Protein AF-A0AAU3Q1D4-F1 (afdb_monomer_lite)

Foldseek 3Di:
DDPPPPPQDDAWKWKKKFKDWPPDPDTPDIDTDIGALLVVLVVLLVVLVVL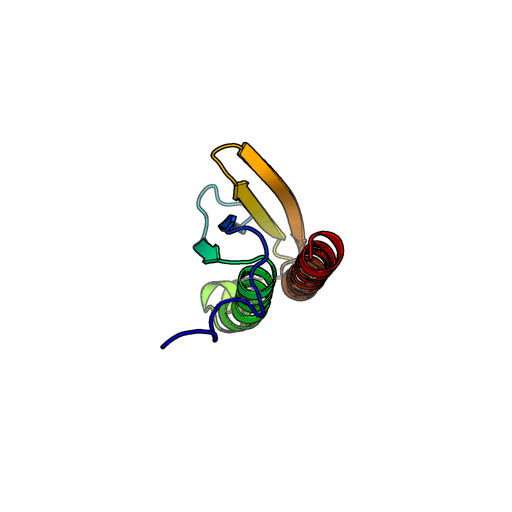VVDPVSVVVVVVDFTKMWIWMFIDDPNDTPDIDTDIDTSVCSNVVSNVSSVVSVVVSVVRD

Secondary structure (DSSP, 8-state):
----S-TT-PPPEEEEEEEEETT-SSEEEEEEEEE-HHHHHHHHHHHHHHHHH-HHHHHHHHHSS-EEEEEEEEEETTEEEEEEEEEEETTTHHHHHHHHHHHHHHHHHH--

Radius of gyration: 15.36 Å; chains: 1; bounding box: 45×30×37 Å

pLDDT: mean 87.85, std 15.19, range [37.84, 98.0]

Structure (mmCIF, N/CA/C/O backbone):
data_AF-A0AAU3Q1D4-F1
#
_entry.id   AF-A0AAU3Q1D4-F1
#
loop_
_atom_site.group_PDB
_atom_site.id
_atom_site.type_symbol
_atom_site.label_atom_id
_atom_site.label_alt_id
_atom_site.label_comp_id
_atom_site.label_asym_id
_atom_site.label_entity_id
_atom_site.label_seq_id
_atom_site.pdbx_PDB_ins_code
_atom_site.Cartn_x
_atom_site.Cartn_y
_atom_site.Cartn_z
_atom_site.occupancy
_atom_site.B_iso_or_equiv
_atom_site.auth_seq_id
_atom_site.auth_comp_id
_atom_site.auth_asym_id
_atom_site.auth_atom_id
_atom_site.pdbx_PDB_model_num
ATOM 1 N N . MET A 1 1 ? 28.064 -19.486 -16.662 1.00 41.16 1 MET A N 1
ATOM 2 C CA . MET A 1 1 ? 27.449 -19.208 -15.350 1.00 41.16 1 MET A CA 1
ATOM 3 C C . MET A 1 1 ? 27.464 -17.699 -15.202 1.00 41.16 1 MET A C 1
ATOM 5 O O . MET A 1 1 ? 28.552 -17.153 -15.191 1.00 41.16 1 MET A O 1
ATOM 9 N N . ASP A 1 2 ? 26.376 -16.941 -15.276 1.00 37.84 2 ASP A N 1
ATOM 10 C CA . ASP A 1 2 ? 24.960 -17.273 -15.136 1.00 37.84 2 ASP A CA 1
ATOM 11 C C . ASP A 1 2 ? 24.121 -16.384 -16.057 1.00 37.84 2 ASP A C 1
ATOM 13 O O . ASP A 1 2 ? 24.083 -15.165 -15.920 1.00 37.84 2 ASP A O 1
ATOM 17 N N . THR A 1 3 ? 23.430 -17.006 -17.008 1.00 44.34 3 THR A N 1
ATOM 18 C CA . THR A 1 3 ? 22.514 -16.341 -17.946 1.00 44.34 3 THR A CA 1
ATOM 19 C C . THR A 1 3 ? 21.076 -16.692 -17.565 1.00 44.34 3 THR A C 1
ATOM 21 O O . THR A 1 3 ? 20.306 -17.189 -18.379 1.00 44.34 3 THR A O 1
ATOM 24 N N . LEU A 1 4 ? 20.735 -16.514 -16.284 1.00 42.69 4 LEU A N 1
ATOM 25 C CA . LEU A 1 4 ? 19.402 -16.826 -15.744 1.00 42.69 4 LEU A CA 1
ATOM 26 C C . LEU A 1 4 ? 18.739 -15.661 -14.988 1.00 42.69 4 LEU A C 1
ATOM 28 O O . LEU A 1 4 ? 17.585 -15.790 -14.596 1.00 42.69 4 LEU A O 1
ATOM 32 N N . ALA A 1 5 ? 19.395 -14.504 -14.845 1.00 44.97 5 ALA A N 1
ATOM 33 C CA . ALA A 1 5 ? 18.839 -13.368 -14.099 1.00 44.97 5 ALA A CA 1
ATOM 34 C C . ALA A 1 5 ? 18.063 -12.335 -14.948 1.00 44.97 5 ALA A C 1
ATOM 36 O O . ALA A 1 5 ? 17.418 -11.459 -14.384 1.00 44.97 5 ALA A O 1
ATOM 37 N N . SER A 1 6 ? 18.081 -12.402 -16.287 1.00 44.75 6 SER A N 1
ATOM 38 C CA . SER A 1 6 ? 17.561 -11.294 -17.116 1.00 44.75 6 SER A CA 1
ATOM 39 C C . SER A 1 6 ? 16.114 -11.441 -17.605 1.00 44.75 6 SER A C 1
ATOM 41 O O . SER A 1 6 ? 15.652 -10.596 -18.364 1.00 44.75 6 SER A O 1
ATOM 43 N N . ARG A 1 7 ? 15.375 -12.490 -17.217 1.00 45.31 7 ARG A N 1
ATOM 44 C CA . ARG A 1 7 ? 14.009 -12.730 -17.737 1.00 45.31 7 ARG A CA 1
ATOM 45 C C . ARG A 1 7 ? 12.878 -12.031 -16.962 1.00 45.31 7 ARG A C 1
ATOM 47 O O . ARG A 1 7 ? 11.716 -12.268 -17.258 1.00 45.31 7 ARG A O 1
ATOM 54 N N . GLY A 1 8 ? 13.210 -11.147 -16.018 1.00 46.41 8 GLY A N 1
ATOM 55 C CA . GLY A 1 8 ? 12.247 -10.292 -15.300 1.00 46.41 8 GLY A CA 1
ATOM 56 C C . GLY A 1 8 ? 12.767 -8.875 -15.026 1.00 46.41 8 GLY A C 1
ATOM 57 O O . GLY A 1 8 ? 12.299 -8.220 -14.094 1.00 46.41 8 GLY A O 1
ATOM 58 N N . ALA A 1 9 ? 13.773 -8.442 -15.792 1.00 50.69 9 ALA A N 1
ATOM 59 C CA . ALA A 1 9 ? 14.616 -7.278 -15.531 1.00 50.69 9 ALA A CA 1
ATOM 60 C C . ALA A 1 9 ? 13.985 -5.961 -16.014 1.00 50.69 9 ALA A C 1
ATOM 62 O O . ALA A 1 9 ? 14.566 -5.238 -16.818 1.00 50.69 9 ALA A O 1
ATOM 63 N N . GLY A 1 10 ? 12.790 -5.643 -15.514 1.00 60.34 10 GLY A N 1
ATOM 64 C CA . GLY A 1 10 ? 12.377 -4.241 -15.462 1.00 60.34 10 GLY A CA 1
ATOM 65 C C . GLY A 1 10 ? 13.349 -3.440 -14.579 1.00 60.34 10 GLY A C 1
ATOM 66 O O . GLY A 1 10 ? 14.087 -4.045 -13.791 1.00 60.34 10 GLY A O 1
ATOM 67 N N . PRO A 1 11 ? 13.372 -2.102 -14.686 1.00 70.31 11 PRO A N 1
ATOM 68 C CA . PRO A 1 11 ? 14.209 -1.272 -13.828 1.00 70.31 11 PRO A CA 1
ATOM 69 C C . PRO A 1 11 ? 13.986 -1.590 -12.343 1.00 70.31 11 PRO A C 1
ATOM 71 O O . PRO A 1 11 ? 12.857 -1.835 -11.916 1.00 70.31 11 PRO A O 1
ATOM 74 N N . GLU A 1 12 ? 15.067 -1.602 -11.561 1.00 86.81 12 GLU A N 1
ATOM 75 C CA . GLU A 1 12 ? 14.987 -1.808 -10.115 1.00 86.81 12 GLU A CA 1
ATOM 76 C C . GLU A 1 12 ? 14.291 -0.609 -9.456 1.00 86.81 12 GLU A C 1
ATOM 78 O O . GLU A 1 12 ? 14.698 0.542 -9.632 1.00 86.81 12 GLU A O 1
ATOM 83 N N . LEU A 1 13 ? 13.229 -0.890 -8.702 1.00 91.38 13 LEU A N 1
ATOM 84 C CA . LEU A 1 13 ? 12.460 0.089 -7.950 1.00 91.38 13 LEU A CA 1
ATOM 85 C C . LEU A 1 13 ? 12.742 -0.068 -6.461 1.00 91.38 13 LEU A C 1
ATOM 87 O O . LEU A 1 13 ? 12.588 -1.149 -5.888 1.00 91.38 13 LEU A O 1
ATOM 91 N N . HIS A 1 14 ? 13.068 1.045 -5.811 1.00 95.69 14 HIS A N 1
ATOM 92 C CA . HIS A 1 14 ? 12.909 1.161 -4.368 1.00 95.69 14 HIS A CA 1
ATOM 93 C C . HIS A 1 14 ? 11.450 1.506 -4.111 1.00 95.69 14 HIS A C 1
ATOM 95 O O . HIS A 1 14 ? 10.973 2.517 -4.609 1.00 95.69 14 HIS A O 1
ATOM 101 N N . TYR A 1 15 ? 10.731 0.703 -3.341 1.00 96.62 15 TYR A N 1
ATOM 102 C CA . TYR A 1 15 ? 9.292 0.867 -3.186 1.00 96.62 15 TYR A CA 1
ATOM 103 C C . TYR A 1 15 ? 8.898 0.860 -1.714 1.00 96.62 15 TYR A C 1
ATOM 105 O O . TYR A 1 15 ? 9.300 -0.025 -0.964 1.00 96.62 15 TYR A O 1
ATOM 113 N N . THR A 1 16 ? 8.132 1.849 -1.261 1.00 98.00 16 THR A N 1
ATOM 114 C CA . THR A 1 16 ? 7.624 1.911 0.118 1.00 98.00 16 THR A CA 1
ATOM 115 C C . THR A 1 16 ? 6.111 1.841 0.108 1.00 98.00 16 THR A C 1
ATOM 117 O O . THR A 1 16 ? 5.473 2.645 -0.563 1.00 98.00 16 THR A O 1
ATOM 120 N N . VAL A 1 17 ? 5.554 0.940 0.915 1.00 97.81 17 VAL A N 1
ATOM 121 C CA . VAL A 1 17 ? 4.114 0.819 1.159 1.00 97.81 17 VAL A CA 1
ATOM 122 C C . VAL A 1 17 ? 3.824 1.109 2.621 1.00 97.81 17 VAL A C 1
ATOM 124 O O . VAL A 1 17 ? 4.489 0.574 3.510 1.00 97.81 17 VAL A O 1
ATOM 127 N N . GLU A 1 18 ? 2.816 1.935 2.866 1.00 97.94 18 GLU A N 1
ATOM 128 C CA . GLU A 1 18 ? 2.339 2.330 4.184 1.00 97.94 18 GLU A CA 1
ATOM 129 C C . GLU A 1 18 ? 0.818 2.152 4.272 1.00 97.94 18 GLU A C 1
ATOM 131 O O . GLU A 1 18 ? 0.078 2.593 3.389 1.00 97.94 18 GLU A O 1
ATOM 136 N N . LEU A 1 19 ? 0.358 1.539 5.367 1.00 97.25 19 LEU A N 1
ATOM 137 C CA . LEU A 1 19 ? -1.047 1.482 5.766 1.00 97.25 19 LEU A CA 1
ATOM 138 C C . LEU A 1 19 ? -1.200 2.112 7.146 1.00 97.25 19 LEU A C 1
ATOM 140 O O . LEU A 1 19 ? -0.461 1.805 8.088 1.00 97.25 19 LEU A O 1
ATOM 144 N N . ARG A 1 20 ? -2.170 3.014 7.257 1.00 96.19 20 ARG A N 1
ATOM 145 C CA . ARG A 1 20 ? -2.421 3.802 8.461 1.00 96.19 20 ARG A CA 1
ATOM 146 C C . ARG A 1 20 ? -3.912 3.910 8.732 1.00 96.19 20 ARG A C 1
ATOM 148 O O . ARG A 1 20 ? -4.692 4.082 7.796 1.00 96.19 20 ARG A O 1
ATOM 155 N N . TRP A 1 21 ? -4.313 3.857 10.004 1.00 95.00 21 TRP A N 1
ATOM 156 C CA . TRP A 1 21 ? -5.719 4.054 10.365 1.00 95.00 21 TRP A CA 1
ATOM 157 C C . TRP A 1 21 ? -6.024 5.514 10.102 1.00 95.00 21 TRP A C 1
ATOM 159 O O . TRP A 1 21 ? -5.228 6.372 10.476 1.00 95.00 21 TRP A O 1
ATOM 169 N N . ARG A 1 22 ? -7.152 5.834 9.461 1.00 93.50 22 ARG A N 1
ATOM 170 C CA . ARG A 1 22 ? -7.470 7.238 9.140 1.00 93.50 22 ARG A CA 1
ATOM 171 C C . ARG A 1 22 ? -7.408 8.144 10.378 1.00 93.50 22 ARG A C 1
ATOM 173 O O . ARG A 1 22 ? -7.019 9.305 10.281 1.00 93.50 22 ARG A O 1
ATOM 180 N N . THR A 1 23 ? -7.782 7.599 11.530 1.00 89.75 23 THR A N 1
ATOM 181 C CA . THR A 1 23 ? -7.821 8.272 12.831 1.00 89.75 23 THR A CA 1
ATOM 182 C C . THR A 1 23 ? -6.471 8.345 13.541 1.00 89.75 23 THR A C 1
ATOM 184 O O . THR A 1 23 ? -6.365 9.038 14.548 1.00 89.75 23 THR A O 1
ATOM 187 N N . GLU A 1 24 ? -5.438 7.663 13.047 1.00 89.00 24 GLU A N 1
ATOM 188 C CA . GLU A 1 24 ? -4.134 7.594 13.703 1.00 89.00 24 GLU A CA 1
ATOM 189 C C . GLU A 1 24 ? -3.033 8.185 12.817 1.00 89.00 24 GLU A C 1
ATOM 191 O O . GLU A 1 24 ? -3.044 8.023 11.598 1.00 89.00 24 GLU A O 1
ATOM 196 N N . PRO A 1 25 ? -2.041 8.883 13.391 1.00 85.88 25 PRO A N 1
ATOM 197 C CA . PRO A 1 25 ? -0.938 9.453 12.620 1.00 85.88 25 PRO A CA 1
ATOM 198 C C . PRO A 1 25 ? 0.146 8.425 12.270 1.00 85.88 25 PRO A C 1
ATOM 200 O O . PRO A 1 25 ? 0.938 8.663 11.360 1.00 85.88 25 PRO A O 1
ATOM 203 N N . ARG A 1 26 ? 0.203 7.284 12.965 1.00 91.62 26 ARG A N 1
ATOM 204 C CA . ARG A 1 26 ? 1.242 6.267 12.766 1.00 91.62 26 ARG A CA 1
ATOM 205 C C . ARG A 1 26 ? 0.746 5.155 11.853 1.00 91.62 26 ARG A C 1
ATOM 207 O O . ARG A 1 26 ? -0.364 4.664 12.017 1.00 91.62 26 ARG A O 1
ATOM 214 N N . ALA A 1 27 ? 1.588 4.760 10.904 1.00 92.94 27 ALA A N 1
ATOM 215 C CA . ALA A 1 27 ? 1.344 3.564 10.114 1.00 92.94 27 ALA A CA 1
ATOM 216 C C . ALA A 1 27 ? 1.436 2.336 11.026 1.00 92.94 27 ALA A C 1
ATOM 218 O O . ALA A 1 27 ? 2.421 2.189 11.753 1.00 92.94 27 ALA A O 1
ATOM 219 N N . TRP A 1 28 ? 0.424 1.470 10.985 1.00 93.38 28 TRP A N 1
ATOM 220 C CA . TRP A 1 28 ? 0.506 0.165 11.643 1.00 93.38 28 TRP A CA 1
ATOM 221 C C . TRP A 1 28 ? 1.280 -0.827 10.767 1.00 93.38 28 TRP A C 1
ATOM 223 O O . TRP A 1 28 ? 1.890 -1.759 11.280 1.00 93.38 28 TRP A O 1
ATOM 233 N N . TRP A 1 29 ? 1.293 -0.595 9.448 1.00 94.56 29 TRP A N 1
ATOM 234 C CA . TRP A 1 29 ? 2.074 -1.361 8.491 1.00 94.56 29 TRP A CA 1
ATOM 235 C C . TRP A 1 29 ? 2.938 -0.437 7.647 1.00 94.56 29 TRP A C 1
ATOM 237 O O . TRP A 1 29 ? 2.445 0.510 7.032 1.00 94.56 29 TRP A O 1
ATOM 247 N N . LYS A 1 30 ? 4.231 -0.739 7.575 1.00 95.81 30 LYS A N 1
ATOM 248 C CA . LYS A 1 30 ? 5.167 -0.068 6.679 1.00 95.81 30 LYS A CA 1
ATOM 249 C C . LYS A 1 30 ? 6.216 -1.060 6.211 1.00 95.81 30 LYS A C 1
ATOM 251 O O . LYS A 1 30 ? 6.902 -1.662 7.031 1.00 95.81 30 LYS A O 1
ATOM 256 N N . THR A 1 31 ? 6.363 -1.198 4.903 1.00 95.31 31 THR A N 1
ATOM 257 C CA . THR A 1 31 ? 7.344 -2.096 4.292 1.00 95.31 31 THR A CA 1
ATOM 258 C C . THR A 1 31 ? 8.101 -1.384 3.184 1.00 95.31 31 THR A C 1
ATOM 260 O O . THR A 1 31 ? 7.593 -0.451 2.556 1.00 95.31 31 THR A O 1
ATOM 263 N N . ARG A 1 32 ? 9.343 -1.816 2.980 1.00 96.12 32 ARG A N 1
ATOM 264 C CA . ARG A 1 32 ? 10.195 -1.390 1.878 1.00 96.12 32 ARG A CA 1
ATOM 265 C C . ARG A 1 32 ? 10.536 -2.612 1.046 1.00 96.12 32 ARG A C 1
ATOM 267 O O . ARG A 1 32 ? 10.946 -3.630 1.594 1.00 96.12 32 ARG A O 1
ATOM 274 N N . HIS A 1 33 ? 10.395 -2.479 -0.258 1.00 95.00 33 HIS A N 1
ATOM 275 C CA . HIS A 1 33 ? 10.742 -3.489 -1.236 1.00 95.00 33 HIS A CA 1
ATOM 276 C C . HIS A 1 33 ? 11.808 -2.925 -2.173 1.00 95.0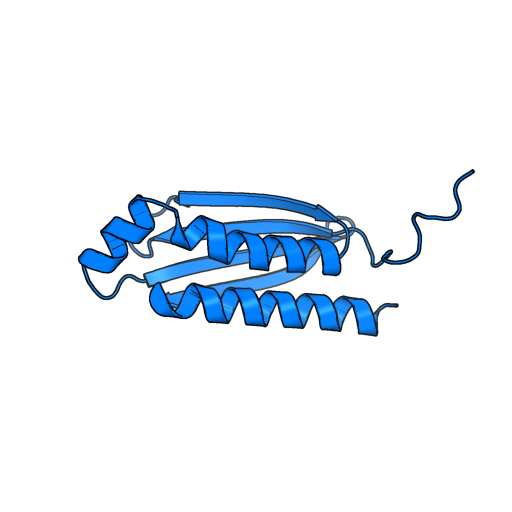0 33 HIS A C 1
ATOM 278 O O . HIS A 1 33 ? 11.831 -1.726 -2.448 1.00 95.00 33 HIS A O 1
ATOM 284 N N . LEU A 1 34 ? 12.694 -3.799 -2.631 1.00 94.38 34 LEU A N 1
ATOM 285 C CA . LEU A 1 34 ? 13.664 -3.516 -3.676 1.00 94.38 34 LEU A CA 1
ATOM 286 C C . LEU A 1 34 ? 13.502 -4.608 -4.727 1.00 94.38 34 LEU A C 1
ATOM 288 O O . LEU A 1 34 ? 13.584 -5.789 -4.382 1.00 94.38 34 LEU A O 1
ATOM 292 N N . GLY A 1 35 ? 13.215 -4.228 -5.966 1.00 93.00 35 GLY A N 1
ATOM 293 C CA . GLY A 1 35 ? 13.039 -5.196 -7.043 1.00 93.00 35 GLY A CA 1
ATOM 294 C C . GLY A 1 35 ? 12.346 -4.623 -8.269 1.00 93.00 35 GLY A C 1
ATOM 295 O O . GLY A 1 35 ? 12.028 -3.437 -8.327 1.00 93.00 35 GLY A O 1
ATOM 296 N N . SER A 1 36 ? 12.112 -5.477 -9.260 1.00 92.62 36 SER A N 1
ATOM 297 C CA . SER A 1 36 ? 11.390 -5.099 -10.477 1.00 92.62 36 SER A CA 1
ATOM 298 C C . SER A 1 36 ? 9.890 -4.905 -10.207 1.00 92.62 36 SER A C 1
ATOM 300 O O . SER A 1 36 ? 9.371 -5.455 -9.228 1.00 92.62 36 SER A O 1
ATOM 302 N N . PRO A 1 37 ? 9.141 -4.207 -11.085 1.00 93.19 37 PRO A N 1
ATOM 303 C CA . PRO A 1 37 ? 7.705 -3.989 -10.883 1.00 93.19 37 PRO A CA 1
ATOM 304 C C . PRO A 1 37 ? 6.905 -5.288 -10.671 1.00 93.19 37 PRO A C 1
ATOM 306 O O . 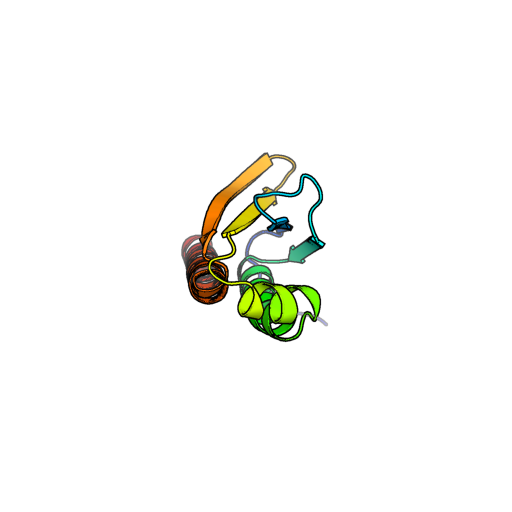PRO A 1 37 ? 5.985 -5.319 -9.860 1.00 93.19 37 PRO A O 1
ATOM 309 N N . ILE A 1 38 ? 7.302 -6.398 -11.311 1.00 94.62 38 ILE A N 1
ATOM 310 C CA . ILE A 1 38 ? 6.677 -7.722 -11.120 1.00 94.62 38 ILE A CA 1
ATOM 311 C C . ILE A 1 38 ? 6.879 -8.241 -9.690 1.00 94.62 38 ILE A C 1
ATOM 313 O O . ILE A 1 38 ? 5.955 -8.799 -9.096 1.00 94.62 38 ILE A O 1
ATOM 317 N N . GLN A 1 39 ? 8.077 -8.069 -9.126 1.00 95.31 39 GLN A N 1
ATOM 318 C CA . GLN A 1 39 ? 8.369 -8.479 -7.750 1.00 95.31 39 GLN A CA 1
ATOM 319 C C . GLN A 1 39 ? 7.609 -7.606 -6.746 1.00 95.31 39 GLN A C 1
ATOM 321 O O . GLN A 1 39 ? 7.076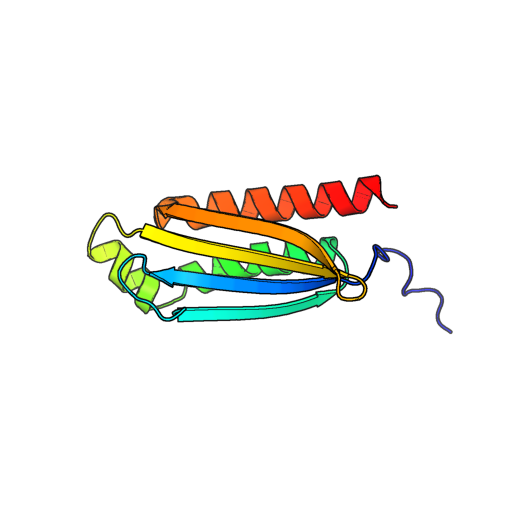 -8.128 -5.767 1.00 95.31 39 GLN A O 1
ATOM 326 N N . ILE A 1 40 ? 7.506 -6.299 -7.012 1.00 95.94 40 ILE A N 1
ATOM 327 C CA . ILE A 1 40 ? 6.703 -5.384 -6.191 1.00 95.94 40 ILE A CA 1
ATOM 328 C C . ILE A 1 40 ? 5.219 -5.767 -6.248 1.00 95.94 40 ILE A C 1
ATOM 330 O O . ILE A 1 40 ? 4.581 -5.870 -5.203 1.00 95.94 40 ILE A O 1
ATOM 334 N N . ALA A 1 41 ? 4.681 -6.062 -7.434 1.00 96.69 41 ALA A N 1
ATOM 335 C CA . ALA A 1 41 ? 3.304 -6.520 -7.603 1.00 96.69 41 ALA A CA 1
ATOM 336 C C . ALA A 1 41 ? 3.014 -7.794 -6.794 1.00 96.69 41 ALA A C 1
ATOM 338 O O . ALA A 1 41 ? 2.012 -7.867 -6.085 1.00 96.69 41 ALA A O 1
ATOM 339 N N . ALA A 1 42 ? 3.916 -8.779 -6.838 1.00 96.81 42 ALA A N 1
ATOM 340 C CA . ALA A 1 42 ? 3.791 -9.990 -6.029 1.00 96.81 42 ALA A CA 1
ATOM 341 C C . ALA A 1 42 ? 3.803 -9.687 -4.518 1.00 96.81 42 ALA A C 1
ATOM 343 O O . ALA A 1 42 ? 3.050 -10.297 -3.761 1.00 96.81 42 ALA A O 1
ATOM 344 N N . ALA A 1 43 ? 4.611 -8.719 -4.075 1.00 96.69 43 ALA A N 1
ATOM 345 C CA . ALA A 1 43 ? 4.632 -8.289 -2.680 1.00 96.69 43 ALA A CA 1
ATOM 346 C C . ALA A 1 43 ? 3.343 -7.561 -2.252 1.00 96.69 43 ALA A C 1
ATOM 348 O O . ALA A 1 43 ? 2.926 -7.692 -1.100 1.00 96.69 43 ALA A O 1
ATOM 349 N N . LEU A 1 44 ? 2.686 -6.825 -3.158 1.00 97.00 44 LEU A N 1
ATOM 350 C CA . LEU A 1 44 ? 1.364 -6.240 -2.900 1.00 97.00 44 LEU A CA 1
ATOM 351 C C . LEU A 1 44 ? 0.281 -7.317 -2.765 1.00 97.00 44 LEU A C 1
ATOM 353 O O . LEU A 1 44 ? -0.549 -7.223 -1.862 1.00 97.00 44 LEU A O 1
ATOM 357 N N . ASP A 1 45 ? 0.313 -8.362 -3.592 1.00 97.56 45 ASP A N 1
ATOM 358 C CA . ASP A 1 45 ? -0.609 -9.496 -3.446 1.00 97.56 45 ASP A CA 1
ATOM 359 C C . ASP A 1 45 ? -0.381 -10.245 -2.124 1.00 97.56 45 ASP A C 1
ATOM 361 O O . ASP A 1 45 ? -1.333 -10.609 -1.434 1.00 97.56 45 ASP A O 1
ATOM 365 N N . GLU A 1 46 ? 0.877 -10.429 -1.713 1.00 97.06 46 GLU A N 1
ATOM 366 C CA . GLU A 1 46 ? 1.192 -11.008 -0.404 1.00 97.06 46 GLU A CA 1
ATOM 367 C C . GLU A 1 46 ? 0.702 -10.113 0.749 1.00 97.06 46 GLU A C 1
ATOM 369 O O . GLU A 1 46 ? 0.207 -10.610 1.767 1.00 97.06 46 GLU A O 1
ATOM 374 N N . LEU A 1 47 ? 0.796 -8.788 0.597 1.00 95.50 47 LEU A N 1
ATOM 375 C CA . LEU A 1 47 ? 0.302 -7.839 1.592 1.00 95.50 47 LEU A CA 1
ATOM 376 C C . LEU A 1 47 ? -1.196 -8.018 1.854 1.00 95.50 47 LEU A C 1
ATOM 378 O O . LEU A 1 47 ? -1.604 -7.929 3.011 1.00 95.50 47 LEU A O 1
ATOM 382 N N . VAL A 1 48 ? -2.003 -8.326 0.834 1.00 95.31 48 VAL A N 1
ATOM 383 C CA . VAL A 1 48 ? -3.436 -8.625 1.011 1.00 95.31 48 VAL A CA 1
ATOM 384 C C . VAL A 1 48 ? -3.637 -9.756 2.021 1.00 95.31 48 VAL A C 1
ATOM 386 O O . VAL A 1 48 ? -4.437 -9.629 2.951 1.00 95.31 48 VAL A O 1
ATOM 389 N N . VAL A 1 49 ? -2.868 -10.838 1.885 1.00 94.56 49 VAL A N 1
ATOM 390 C CA . VAL A 1 49 ? -2.935 -11.992 2.793 1.00 94.56 49 VAL A CA 1
ATOM 391 C C . VAL A 1 49 ? -2.488 -11.601 4.200 1.00 94.56 49 VAL A C 1
ATOM 393 O O . VAL A 1 49 ? -3.149 -11.938 5.181 1.00 94.56 49 VAL A O 1
ATOM 396 N N . ARG A 1 50 ? -1.388 -10.851 4.318 1.00 94.94 50 ARG A N 1
ATOM 397 C CA . ARG A 1 50 ? -0.849 -10.425 5.619 1.00 94.94 50 ARG A CA 1
ATOM 398 C C . ARG A 1 50 ? -1.805 -9.497 6.367 1.00 94.94 50 ARG A C 1
ATOM 400 O O . ARG A 1 50 ? -1.991 -9.673 7.565 1.00 94.94 50 ARG A O 1
ATOM 407 N N . VAL A 1 51 ? -2.447 -8.565 5.663 1.00 92.25 51 VAL A N 1
ATOM 408 C CA . VAL A 1 51 ? -3.480 -7.679 6.221 1.00 92.25 51 VAL A CA 1
ATOM 409 C C . VAL A 1 51 ? -4.665 -8.490 6.732 1.00 92.25 51 VAL A C 1
ATOM 411 O O . VAL A 1 51 ? -5.158 -8.219 7.821 1.00 92.25 51 VAL A O 1
ATOM 414 N N . HIS A 1 52 ? -5.107 -9.507 5.989 1.00 89.62 52 HIS A N 1
ATOM 415 C CA . HIS A 1 52 ? -6.218 -10.358 6.418 1.00 89.62 52 HIS A CA 1
ATOM 416 C C . HIS A 1 52 ? -5.919 -11.125 7.719 1.00 89.62 52 HIS A C 1
ATOM 418 O O . HIS A 1 52 ? -6.821 -11.354 8.523 1.00 89.62 52 HIS A O 1
ATOM 424 N N . LEU A 1 53 ? -4.657 -11.504 7.934 1.00 92.00 53 LEU A N 1
ATOM 425 C CA . LEU A 1 53 ? -4.205 -12.228 9.126 1.00 92.00 53 LEU A CA 1
ATOM 426 C C . LEU A 1 53 ? -3.826 -11.310 10.302 1.00 92.00 53 LEU A C 1
ATOM 428 O O . LEU A 1 53 ? -3.540 -11.810 11.391 1.00 92.00 53 LEU A O 1
ATOM 432 N N . ASP A 1 54 ? -3.814 -9.989 10.112 1.00 92.12 54 ASP A N 1
ATOM 433 C CA . ASP A 1 54 ? -3.416 -9.034 11.144 1.00 92.12 54 ASP A CA 1
ATOM 434 C C . ASP A 1 54 ? -4.499 -8.927 12.248 1.00 92.12 54 ASP A C 1
ATOM 436 O O . ASP A 1 54 ? -5.661 -8.605 11.966 1.00 92.12 54 ASP A O 1
ATOM 440 N N . PRO A 1 55 ? -4.161 -9.161 13.534 1.00 90.12 55 PRO A N 1
ATOM 441 C CA . PRO A 1 55 ? -5.132 -9.087 14.626 1.00 90.12 55 PRO A CA 1
ATOM 442 C C . PRO A 1 55 ? -5.787 -7.710 14.808 1.00 90.12 55 PRO A C 1
ATOM 444 O O . PRO A 1 55 ? -6.957 -7.640 15.198 1.00 90.12 55 PRO A O 1
ATOM 447 N N . ALA A 1 56 ? -5.067 -6.617 14.536 1.00 88.31 56 ALA A N 1
ATOM 448 C CA . ALA A 1 56 ? -5.609 -5.264 14.611 1.00 88.31 56 ALA A CA 1
ATOM 449 C C . ALA A 1 56 ? -6.629 -5.026 13.491 1.00 88.31 56 ALA A C 1
ATOM 451 O O . ALA A 1 56 ? -7.680 -4.435 13.741 1.00 88.31 56 ALA A O 1
ATOM 452 N N . VAL A 1 57 ? -6.378 -5.564 12.294 1.00 91.38 57 VAL A N 1
ATOM 453 C CA . VAL A 1 57 ? -7.343 -5.570 11.183 1.00 91.38 57 VAL A CA 1
ATOM 454 C C . VAL A 1 57 ? -8.578 -6.392 11.541 1.00 91.38 57 VAL A C 1
ATOM 456 O O . VAL A 1 57 ? -9.700 -5.904 11.405 1.00 91.38 57 VAL A O 1
ATOM 459 N N . ALA A 1 58 ? -8.402 -7.598 12.084 1.00 89.69 58 ALA A N 1
ATOM 460 C CA . ALA A 1 58 ? -9.521 -8.430 12.521 1.00 89.69 58 ALA A CA 1
ATOM 461 C C . ALA A 1 58 ? -10.377 -7.737 13.599 1.00 89.69 58 ALA A C 1
ATOM 463 O O . ALA A 1 58 ? -11.605 -7.850 13.588 1.00 89.69 58 ALA A O 1
ATOM 464 N N . GLN A 1 59 ? -9.749 -7.006 14.527 1.00 88.69 59 GLN A N 1
ATOM 465 C CA . GLN A 1 59 ? -10.451 -6.196 15.524 1.00 88.69 59 GLN A CA 1
ATOM 466 C C . GLN A 1 59 ? -11.177 -5.005 14.889 1.00 88.69 59 GLN A C 1
ATOM 468 O O . GLN A 1 59 ? -12.334 -4.760 15.223 1.00 88.69 59 GLN A O 1
ATOM 473 N N . ALA A 1 60 ? -10.531 -4.296 13.965 1.00 87.88 60 ALA A N 1
ATOM 474 C CA . ALA A 1 60 ? -11.104 -3.164 13.246 1.00 87.88 60 ALA A CA 1
ATOM 475 C C . ALA A 1 60 ? -12.364 -3.564 12.458 1.00 87.88 60 ALA A C 1
ATOM 477 O O . ALA A 1 60 ? -13.385 -2.888 12.566 1.00 87.88 60 ALA A O 1
ATOM 478 N N . CYS A 1 61 ? -12.340 -4.707 11.764 1.00 85.94 61 CYS A N 1
ATOM 479 C CA . CYS A 1 61 ? -13.495 -5.239 11.034 1.00 85.94 61 CYS A CA 1
ATOM 480 C C . CYS A 1 61 ? -14.724 -5.477 11.928 1.00 85.94 61 CYS A C 1
ATOM 482 O O . CYS A 1 61 ? -15.853 -5.310 11.474 1.00 85.94 61 CYS A O 1
ATOM 484 N N . ARG A 1 62 ? -14.531 -5.843 13.204 1.00 87.31 62 ARG A N 1
ATOM 485 C CA . ARG A 1 62 ? -15.642 -6.023 14.159 1.00 87.31 62 ARG A CA 1
ATOM 486 C C . ARG A 1 62 ? -16.255 -4.701 14.623 1.00 87.31 62 ARG A C 1
ATOM 488 O O . ARG A 1 62 ? -17.415 -4.686 15.021 1.00 87.31 62 ARG A O 1
ATOM 495 N N . SER A 1 63 ? -15.490 -3.613 14.585 1.00 83.00 63 SER A N 1
ATOM 496 C CA . SER A 1 63 ? -15.907 -2.292 15.072 1.00 83.00 63 SER A CA 1
ATOM 497 C C . SER A 1 63 ? -16.717 -1.482 14.049 1.00 83.00 63 SER A C 1
ATOM 499 O O . SER A 1 63 ? -17.264 -0.442 14.410 1.00 83.00 63 SER A O 1
ATOM 501 N N . GLY A 1 64 ? -16.814 -1.934 12.792 1.00 80.44 64 GLY A N 1
ATOM 502 C CA . GLY A 1 64 ? -17.631 -1.311 11.745 1.00 80.44 64 GLY A CA 1
ATOM 503 C C . GLY A 1 64 ? -16.823 -0.754 10.569 1.00 80.44 64 GLY A C 1
ATOM 504 O O . GLY A 1 64 ? -15.775 -1.287 10.210 1.00 80.44 64 GLY A O 1
ATOM 505 N N . ALA A 1 65 ? -17.337 0.306 9.934 1.00 76.00 65 ALA A N 1
ATOM 506 C CA . ALA A 1 65 ? -16.748 0.918 8.741 1.00 76.00 65 ALA A CA 1
ATOM 507 C C . ALA A 1 65 ? -15.430 1.647 9.066 1.00 76.00 65 ALA A C 1
ATOM 509 O O . ALA A 1 65 ? -15.409 2.845 9.351 1.00 76.00 65 ALA A O 1
ATOM 510 N N . VAL A 1 66 ? -14.322 0.909 9.030 1.00 91.25 66 VAL A N 1
ATOM 511 C CA . VAL A 1 66 ? -12.976 1.442 9.259 1.00 91.25 66 VAL A CA 1
ATOM 512 C C . VAL A 1 66 ? -12.361 1.897 7.943 1.00 91.25 66 VAL A C 1
ATOM 514 O O . VAL A 1 66 ? -12.458 1.212 6.927 1.00 91.25 66 VAL A O 1
ATOM 517 N N . GLN A 1 67 ? -11.712 3.060 7.968 1.00 95.12 67 GLN A N 1
ATOM 518 C CA . GLN A 1 67 ? -10.994 3.605 6.821 1.00 95.12 67 GLN A CA 1
ATOM 519 C C . GLN A 1 67 ? -9.484 3.517 7.008 1.00 95.12 67 GLN A C 1
ATOM 521 O O . GLN A 1 67 ? -8.949 3.740 8.100 1.00 95.12 67 GLN A O 1
ATOM 526 N N . VAL A 1 68 ? -8.808 3.253 5.898 1.00 95.88 68 VAL A N 1
ATOM 527 C CA . VAL A 1 68 ? -7.365 3.075 5.803 1.00 95.88 68 VAL A CA 1
ATOM 528 C C . VAL A 1 68 ? -6.807 4.127 4.866 1.00 95.88 68 VAL A C 1
ATOM 530 O O . VAL A 1 68 ? -7.303 4.307 3.757 1.00 95.88 68 VAL A O 1
ATOM 533 N N . CYS A 1 69 ? -5.761 4.814 5.303 1.00 97.44 69 CYS A N 1
ATOM 534 C CA . CYS A 1 69 ? -4.917 5.591 4.415 1.00 97.44 69 CYS A CA 1
ATOM 535 C C . CYS A 1 69 ? -3.852 4.654 3.841 1.00 97.44 69 CYS A C 1
ATOM 537 O O . CYS A 1 69 ? -2.962 4.209 4.571 1.00 97.44 69 CYS A O 1
ATOM 539 N N . TYR A 1 70 ? -3.961 4.368 2.549 1.00 97.81 70 TYR A N 1
ATOM 540 C CA . TYR A 1 70 ? -2.971 3.635 1.777 1.00 97.81 70 TYR A CA 1
ATOM 541 C C . TYR A 1 70 ? -2.031 4.627 1.097 1.00 97.81 70 TYR A C 1
ATOM 543 O O . TYR A 1 70 ? -2.481 5.568 0.442 1.00 97.81 70 TYR A O 1
ATOM 551 N N . ARG A 1 71 ? -0.723 4.424 1.244 1.00 97.94 71 ARG A N 1
ATOM 552 C CA . ARG A 1 71 ? 0.293 5.174 0.509 1.00 97.94 71 ARG A CA 1
ATOM 553 C C . ARG A 1 71 ? 1.324 4.216 -0.054 1.00 97.94 71 ARG A C 1
ATOM 555 O O . ARG A 1 71 ? 1.852 3.379 0.674 1.00 97.94 71 ARG A O 1
ATOM 562 N N . ALA A 1 72 ? 1.649 4.391 -1.323 1.00 97.75 72 ALA A N 1
ATOM 563 C CA . ALA A 1 72 ? 2.705 3.654 -1.983 1.00 97.75 72 ALA A CA 1
ATOM 564 C C . ALA A 1 72 ? 3.536 4.595 -2.851 1.00 97.75 72 ALA A C 1
ATOM 566 O O . ALA A 1 72 ? 2.991 5.500 -3.484 1.00 97.75 72 ALA A O 1
ATOM 567 N N . VAL A 1 73 ? 4.855 4.440 -2.805 1.00 97.69 73 VAL A N 1
ATOM 568 C CA . VAL A 1 73 ? 5.785 5.296 -3.544 1.00 97.69 73 VAL A CA 1
ATOM 569 C C . VAL A 1 73 ? 6.921 4.453 -4.089 1.00 97.69 73 VAL A C 1
ATOM 571 O O . VAL A 1 73 ? 7.560 3.725 -3.326 1.00 97.69 73 VAL A O 1
ATOM 574 N N . GLY A 1 74 ? 7.163 4.585 -5.389 1.00 95.69 74 GLY A N 1
ATOM 575 C CA . GLY A 1 74 ? 8.278 3.994 -6.107 1.00 95.69 74 GLY A CA 1
ATOM 576 C C . GLY A 1 74 ? 9.312 5.051 -6.470 1.00 95.69 74 GLY A C 1
ATOM 577 O O . GLY A 1 74 ? 8.974 6.112 -6.998 1.00 95.69 74 GLY A O 1
ATOM 578 N N . TRP A 1 75 ? 10.576 4.745 -6.200 1.00 95.56 75 TRP A N 1
ATOM 579 C CA . TRP A 1 75 ? 11.721 5.549 -6.593 1.00 95.56 75 TRP A CA 1
ATOM 580 C C . TRP A 1 75 ? 12.622 4.774 -7.544 1.00 95.56 75 TRP A C 1
ATOM 582 O O . TRP A 1 75 ? 12.900 3.592 -7.331 1.00 95.56 75 TRP A O 1
ATOM 592 N N . GLN A 1 76 ? 13.156 5.493 -8.521 1.00 92.25 76 GLN A N 1
ATOM 593 C CA . GLN A 1 76 ? 14.214 5.033 -9.405 1.00 92.25 76 GLN A CA 1
ATOM 594 C C . GLN A 1 76 ? 15.237 6.161 -9.540 1.00 92.25 76 GLN A C 1
ATOM 596 O O . GLN A 1 76 ? 14.862 7.308 -9.7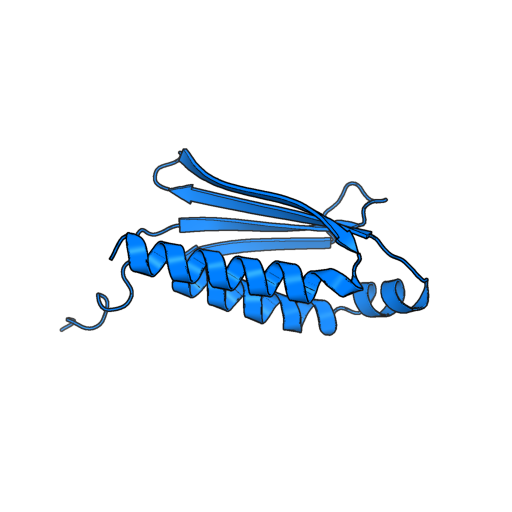56 1.00 92.25 76 GLN A O 1
ATOM 601 N N . ASN A 1 77 ? 16.530 5.868 -9.379 1.00 89.44 77 ASN A N 1
ATOM 602 C CA . ASN A 1 77 ? 17.600 6.873 -9.492 1.00 89.44 77 ASN A CA 1
ATOM 603 C C . ASN A 1 77 ? 17.377 8.147 -8.641 1.00 89.44 77 ASN A C 1
ATOM 605 O O . ASN A 1 77 ? 17.762 9.237 -9.047 1.00 89.44 77 ASN A O 1
ATOM 609 N N . HIS A 1 78 ? 16.804 7.999 -7.439 1.00 88.19 78 HIS A N 1
ATOM 610 C CA . HIS A 1 78 ? 16.424 9.087 -6.515 1.00 88.19 78 HIS A CA 1
ATOM 611 C C . HIS A 1 78 ? 15.230 9.954 -6.947 1.00 88.19 78 HIS A C 1
ATOM 613 O O . HIS A 1 78 ? 14.859 10.875 -6.219 1.00 88.19 78 HIS A O 1
ATOM 619 N N . GLU A 1 79 ? 14.577 9.637 -8.060 1.00 91.38 79 GLU A N 1
ATOM 620 C CA . GLU A 1 79 ? 13.357 10.301 -8.513 1.00 91.38 79 GLU A CA 1
ATOM 621 C C . GLU A 1 79 ? 12.131 9.451 -8.181 1.00 91.38 79 GLU A C 1
ATOM 623 O O . GLU A 1 79 ? 12.187 8.222 -8.216 1.00 91.38 79 GLU A O 1
ATOM 628 N N . ILE A 1 80 ? 11.017 10.102 -7.836 1.00 93.25 80 ILE A N 1
ATOM 629 C CA . ILE A 1 80 ? 9.732 9.416 -7.669 1.00 93.25 80 ILE A CA 1
ATOM 630 C C . ILE A 1 80 ? 9.186 9.125 -9.064 1.00 93.25 80 ILE A C 1
ATOM 632 O O . ILE A 1 80 ? 8.858 10.053 -9.799 1.00 93.25 80 ILE A O 1
ATOM 636 N N . VAL A 1 81 ? 9.066 7.846 -9.402 1.00 92.25 81 VAL A N 1
ATOM 637 C CA . VAL A 1 81 ? 8.502 7.390 -10.684 1.00 92.25 81 VAL A CA 1
ATOM 638 C C . VAL A 1 81 ? 7.049 6.950 -10.551 1.00 92.25 81 VAL A C 1
ATOM 640 O O . VAL A 1 81 ? 6.328 6.865 -11.539 1.00 92.25 81 VAL A O 1
ATOM 643 N N . GLU A 1 82 ? 6.603 6.704 -9.321 1.00 91.25 82 GLU A N 1
ATOM 644 C CA . GLU A 1 82 ? 5.248 6.267 -9.029 1.00 91.25 82 GLU A CA 1
ATOM 645 C C . GLU A 1 82 ? 4.834 6.731 -7.633 1.00 91.25 82 GLU A C 1
ATOM 647 O O . GLU A 1 82 ? 5.588 6.607 -6.664 1.00 91.25 82 GLU A O 1
ATOM 652 N N . GLN A 1 83 ? 3.619 7.259 -7.515 1.00 94.88 83 GLN A N 1
ATOM 653 C CA . GLN A 1 83 ? 3.042 7.625 -6.231 1.00 94.88 83 GLN A CA 1
ATOM 654 C C . GLN A 1 83 ? 1.535 7.384 -6.237 1.00 94.88 83 GLN A C 1
ATOM 656 O O . GLN A 1 83 ? 0.806 7.936 -7.058 1.00 94.88 83 GLN A O 1
ATOM 661 N N . ARG A 1 84 ? 1.064 6.632 -5.243 1.00 95.12 84 ARG A N 1
ATOM 662 C CA . ARG A 1 84 ? -0.353 6.400 -4.965 1.00 95.12 84 ARG A CA 1
ATOM 663 C C . ARG A 1 84 ? -0.661 6.779 -3.527 1.00 95.12 84 ARG A C 1
ATOM 665 O O . ARG A 1 84 ? 0.099 6.485 -2.603 1.00 95.12 84 ARG A O 1
ATOM 672 N N . THR A 1 85 ? -1.755 7.497 -3.318 1.00 96.31 85 THR A N 1
ATOM 673 C CA . THR A 1 85 ? -2.242 7.836 -1.979 1.00 96.31 85 THR A CA 1
ATOM 674 C C . THR A 1 85 ? -3.754 7.861 -2.005 1.00 96.31 85 THR A C 1
ATOM 676 O O . THR A 1 85 ? -4.347 8.639 -2.746 1.00 96.31 85 THR A O 1
ATOM 679 N N . GLU A 1 86 ? -4.370 7.021 -1.183 1.00 96.25 86 GLU A N 1
ATOM 680 C CA . GLU A 1 86 ? -5.814 6.828 -1.166 1.00 96.25 86 GLU A CA 1
ATOM 681 C C . GLU A 1 86 ? -6.322 6.687 0.270 1.00 96.25 86 GLU A C 1
ATOM 683 O O . GLU A 1 86 ? -5.609 6.233 1.167 1.00 96.25 86 GLU A O 1
ATOM 688 N N . THR A 1 87 ? -7.571 7.092 0.502 1.00 96.69 87 THR A N 1
ATOM 689 C CA . THR A 1 87 ? -8.301 6.782 1.737 1.00 96.69 87 THR A CA 1
ATOM 690 C C . THR A 1 87 ? -9.491 5.914 1.373 1.00 96.69 87 THR A C 1
ATOM 692 O O . THR A 1 87 ? -10.391 6.375 0.678 1.00 96.69 87 THR A O 1
ATOM 695 N N . ILE A 1 88 ? -9.479 4.671 1.838 1.00 95.56 88 ILE A N 1
ATOM 696 C CA . ILE A 1 88 ? -10.375 3.609 1.367 1.00 95.56 88 ILE A CA 1
ATOM 697 C C . ILE A 1 88 ? -11.013 2.875 2.541 1.00 95.56 88 ILE A C 1
ATOM 699 O O . ILE A 1 88 ? -10.497 2.919 3.661 1.00 95.56 88 ILE A O 1
ATOM 703 N N . GLY A 1 89 ? -12.149 2.219 2.304 1.00 95.19 89 GLY A N 1
ATOM 704 C CA . GLY A 1 89 ? -12.709 1.286 3.275 1.00 95.19 89 GLY A CA 1
ATOM 705 C C . GLY A 1 89 ? -11.754 0.114 3.491 1.00 95.19 89 GLY A C 1
ATOM 706 O O . GLY A 1 89 ? -11.126 -0.367 2.549 1.00 95.19 89 GLY A O 1
ATOM 707 N N . LEU A 1 90 ? -11.642 -0.371 4.728 1.00 92.94 90 LEU A N 1
ATOM 708 C CA . LEU A 1 90 ? -10.810 -1.535 5.049 1.00 92.94 90 LEU A CA 1
ATOM 709 C C . LEU A 1 90 ? -11.226 -2.776 4.242 1.00 92.94 90 LEU A C 1
ATOM 711 O O . LEU A 1 90 ? -10.374 -3.571 3.863 1.00 92.94 90 LEU A O 1
ATOM 715 N N . THR A 1 91 ? -12.518 -2.909 3.936 1.00 91.25 91 THR A N 1
ATOM 716 C CA . THR A 1 91 ? -13.067 -3.981 3.092 1.00 91.25 91 THR A CA 1
ATOM 717 C C . THR A 1 91 ? -12.650 -3.877 1.626 1.00 91.25 91 THR A C 1
ATOM 719 O O . THR A 1 91 ? -12.602 -4.898 0.948 1.00 91.25 91 THR A O 1
ATOM 722 N N . ASP A 1 92 ? -12.316 -2.676 1.150 1.00 94.12 92 ASP A N 1
ATOM 723 C CA . ASP A 1 92 ? -11.955 -2.412 -0.250 1.00 94.12 92 ASP A CA 1
ATOM 724 C C . ASP A 1 92 ? -10.438 -2.485 -0.483 1.00 94.12 92 ASP A C 1
ATOM 726 O O . ASP A 1 92 ? -9.980 -2.579 -1.623 1.00 94.12 92 ASP A O 1
ATOM 730 N N . LEU A 1 93 ? -9.644 -2.474 0.595 1.00 94.69 93 LEU A N 1
ATOM 731 C CA . LEU A 1 93 ? -8.182 -2.526 0.550 1.00 94.69 93 LEU A CA 1
ATOM 732 C C . LEU A 1 93 ? -7.630 -3.704 -0.277 1.00 94.69 93 LEU A C 1
ATOM 734 O O . LEU A 1 93 ? -6.728 -3.454 -1.076 1.00 94.69 93 LEU A O 1
ATOM 738 N N . PRO A 1 94 ? -8.151 -4.947 -0.179 1.00 95.31 94 PRO A N 1
ATOM 739 C CA . PRO A 1 94 ? -7.716 -6.042 -1.048 1.00 95.31 94 PRO A CA 1
ATOM 740 C C . PRO A 1 94 ? -7.854 -5.722 -2.538 1.00 95.31 94 PRO A C 1
ATOM 742 O O . PRO A 1 94 ? -6.911 -5.909 -3.302 1.00 95.31 94 PRO A O 1
ATOM 745 N N . THR A 1 95 ? -9.003 -5.181 -2.948 1.00 96.44 95 THR A N 1
ATOM 746 C CA . THR A 1 95 ? -9.270 -4.815 -4.345 1.00 96.44 95 THR A CA 1
ATOM 747 C C . THR A 1 95 ? -8.308 -3.735 -4.827 1.00 96.44 95 THR A C 1
ATOM 749 O O . THR A 1 95 ? -7.756 -3.852 -5.918 1.00 96.44 95 THR A O 1
ATOM 752 N N . VAL A 1 96 ? -8.055 -2.714 -4.004 1.00 96.94 96 VAL A N 1
ATOM 753 C CA . VAL A 1 96 ? -7.116 -1.630 -4.336 1.00 96.94 96 VAL A CA 1
ATOM 754 C C . VAL A 1 96 ? -5.685 -2.151 -4.471 1.00 96.94 96 VAL A C 1
ATOM 756 O O . VAL A 1 96 ? -4.998 -1.795 -5.427 1.00 96.94 96 VAL A O 1
ATOM 759 N N . LEU A 1 97 ? -5.239 -3.026 -3.565 1.00 96.75 97 LEU A N 1
ATOM 760 C CA . LEU A 1 97 ? -3.907 -3.635 -3.631 1.00 96.75 97 LEU A CA 1
ATOM 761 C C . LEU A 1 97 ? -3.746 -4.535 -4.863 1.00 96.75 97 LEU A C 1
ATOM 763 O O . LEU A 1 97 ? -2.729 -4.436 -5.546 1.00 96.75 97 LEU A O 1
ATOM 767 N N . HIS A 1 98 ? -4.748 -5.356 -5.190 1.00 97.62 98 HIS A N 1
ATOM 768 C CA . HIS A 1 98 ? -4.723 -6.201 -6.387 1.00 97.62 98 HIS A CA 1
ATOM 769 C C . HIS A 1 98 ? -4.754 -5.387 -7.682 1.00 97.62 98 HIS A C 1
ATOM 771 O O . HIS A 1 98 ? -3.988 -5.677 -8.600 1.00 97.62 98 HIS A O 1
ATOM 777 N N . SER A 1 99 ? -5.595 -4.349 -7.753 1.00 97.19 99 SER A N 1
ATOM 778 C CA . SER A 1 99 ? -5.607 -3.427 -8.893 1.00 97.19 99 SER A CA 1
ATOM 779 C C . SER A 1 99 ? -4.239 -2.778 -9.060 1.00 97.19 99 SER A C 1
ATOM 781 O O . SER A 1 99 ? -3.714 -2.725 -10.163 1.00 97.19 99 SER A O 1
ATOM 783 N N . HIS A 1 100 ? -3.612 -2.359 -7.961 1.00 96.94 100 HIS A N 1
ATOM 784 C CA . HIS A 1 100 ? -2.288 -1.766 -8.030 1.00 96.94 100 HIS A CA 1
ATOM 785 C C . HIS A 1 100 ? -1.207 -2.754 -8.481 1.00 96.94 100 HIS A C 1
ATOM 787 O O . HIS A 1 100 ? -0.337 -2.419 -9.283 1.00 96.94 100 HIS A O 1
ATOM 793 N N . ALA A 1 101 ? -1.272 -3.996 -8.004 1.00 96.94 101 ALA A N 1
ATOM 794 C CA . ALA A 1 101 ? -0.392 -5.056 -8.468 1.00 96.94 101 ALA A CA 1
ATOM 795 C C . ALA A 1 101 ? -0.577 -5.333 -9.972 1.00 96.94 101 ALA A C 1
ATOM 797 O O . ALA A 1 101 ? 0.392 -5.665 -10.653 1.00 96.94 101 ALA A O 1
ATOM 798 N N . ALA A 1 102 ? -1.796 -5.205 -10.504 1.00 96.81 102 ALA A N 1
ATOM 799 C CA . ALA A 1 102 ? -2.050 -5.301 -11.940 1.00 96.81 102 ALA A CA 1
ATOM 800 C C . ALA A 1 102 ? -1.393 -4.141 -12.707 1.00 96.81 102 ALA A C 1
ATOM 802 O O . ALA A 1 102 ? -0.636 -4.406 -13.639 1.00 96.81 102 ALA A O 1
ATOM 803 N N . ASP A 1 103 ? -1.563 -2.899 -12.249 1.00 95.12 103 ASP A N 1
ATOM 804 C CA . ASP A 1 103 ? -0.949 -1.716 -12.873 1.00 95.12 103 ASP A CA 1
ATOM 805 C C . ASP A 1 103 ? 0.589 -1.842 -12.944 1.00 95.12 103 ASP A C 1
ATOM 807 O O . ASP A 1 103 ? 1.207 -1.599 -13.981 1.00 95.12 103 ASP A O 1
ATOM 811 N N . LEU A 1 104 ? 1.225 -2.318 -11.865 1.00 93.31 104 LEU A N 1
ATOM 812 C CA . LEU A 1 104 ? 2.671 -2.576 -11.821 1.00 93.31 104 LEU A CA 1
ATOM 813 C C . LEU A 1 104 ? 3.123 -3.649 -12.824 1.00 93.31 104 LEU A C 1
ATOM 815 O O . LEU A 1 104 ? 4.215 -3.563 -13.394 1.00 93.31 104 LEU A O 1
ATOM 819 N N . ARG A 1 105 ? 2.302 -4.680 -13.048 1.00 93.56 105 ARG A N 1
ATOM 820 C CA . ARG A 1 105 ? 2.584 -5.710 -14.060 1.00 93.56 105 ARG A CA 1
ATOM 821 C C . ARG A 1 1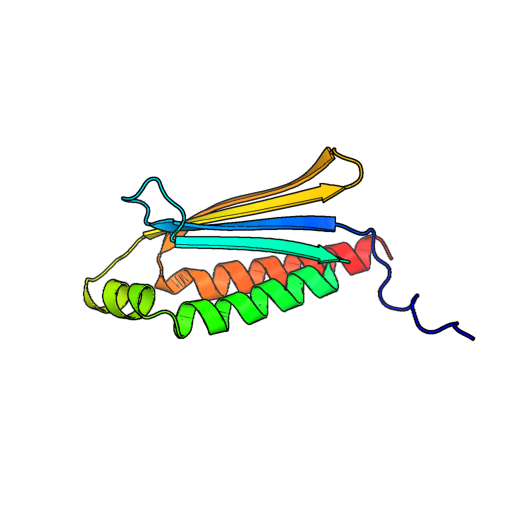05 ? 2.471 -5.140 -15.467 1.00 93.56 105 ARG A C 1
ATOM 823 O O . ARG A 1 105 ? 3.325 -5.443 -16.297 1.00 93.56 105 ARG A O 1
ATOM 830 N N . GLU A 1 106 ? 1.482 -4.290 -15.723 1.00 91.50 106 GLU A N 1
ATOM 831 C CA . GLU A 1 106 ? 1.340 -3.592 -17.004 1.00 91.50 106 GLU A CA 1
ATOM 832 C C . GLU A 1 106 ? 2.544 -2.675 -17.269 1.00 91.50 106 GLU A C 1
ATOM 834 O O . GLU A 1 106 ? 3.140 -2.735 -18.348 1.00 91.50 106 GLU A O 1
ATOM 839 N N . MET A 1 107 ? 3.006 -1.929 -16.258 1.00 85.00 107 MET A N 1
ATOM 840 C CA . MET A 1 107 ? 4.229 -1.121 -16.346 1.00 85.00 107 MET A CA 1
ATOM 841 C C . MET A 1 107 ? 5.466 -1.947 -16.722 1.00 85.00 107 MET A C 1
ATOM 843 O O . MET A 1 107 ? 6.302 -1.482 -17.499 1.00 85.00 107 MET A O 1
ATOM 847 N N . ALA A 1 108 ? 5.601 -3.171 -16.203 1.00 84.50 108 ALA A N 1
ATOM 848 C CA . ALA A 1 108 ? 6.692 -4.063 -16.596 1.00 84.50 108 ALA A CA 1
ATOM 849 C C . ALA A 1 108 ? 6.597 -4.511 -18.062 1.00 84.50 108 ALA A C 1
ATOM 851 O O . ALA A 1 108 ? 7.632 -4.698 -18.694 1.00 84.50 108 ALA A O 1
ATOM 852 N N . THR A 1 109 ? 5.388 -4.666 -18.611 1.00 78.75 109 THR A N 1
ATOM 853 C CA . THR A 1 109 ? 5.201 -5.048 -20.023 1.00 78.75 109 THR A CA 1
ATOM 854 C C . THR A 1 109 ? 5.419 -3.899 -21.004 1.00 78.75 109 THR A C 1
ATOM 856 O O . THR A 1 109 ? 5.815 -4.149 -22.135 1.00 78.75 109 THR A O 1
ATOM 859 N N . MET A 1 110 ? 5.194 -2.648 -20.589 1.00 67.19 110 MET A N 1
ATOM 860 C CA . MET A 1 110 ? 5.407 -1.469 -21.442 1.00 67.19 110 MET A CA 1
ATOM 861 C C . MET A 1 110 ? 6.875 -1.025 -21.521 1.00 67.19 110 MET A C 1
ATOM 863 O O . MET A 1 110 ? 7.254 -0.357 -22.479 1.00 67.19 110 MET A O 1
ATOM 867 N N . ASN A 1 111 ? 7.691 -1.381 -20.524 1.00 56.59 111 ASN A N 1
ATOM 868 C CA . ASN A 1 111 ? 9.112 -1.016 -20.439 1.00 56.59 111 ASN A CA 1
ATOM 869 C C . ASN A 1 111 ? 10.071 -2.173 -20.792 1.00 56.59 111 ASN A C 1
ATOM 871 O O . ASN A 1 111 ? 11.279 -2.035 -20.589 1.00 56.59 111 ASN A O 1
ATOM 875 N N . GLY A 1 112 ? 9.533 -3.315 -21.234 1.00 49.81 112 GLY A N 1
ATOM 876 C CA . GLY A 1 112 ? 10.274 -4.540 -21.559 1.00 49.81 112 GLY A CA 1
ATOM 877 C C . GLY A 1 112 ? 10.460 -4.785 -23.049 1.00 49.81 112 GLY A C 1
ATOM 878 O O . GLY A 1 112 ? 9.748 -4.152 -23.858 1.00 49.81 112 GLY A O 1
#

Sequence (112 aa):
MDTLASRGAGPELHYTVELRWRTEPRAWWKTRHLGSPIQIAAALDELVVRVHLDPAVAQACRSGAVQVCYRAVGWQNHEIVEQRTETIGLTDLPTVLHSHAADLREMATMNG